Protein AF-A0A8W8MKF9-F1 (afdb_monomer)

Nearest PDB structures (foldseek):
  2fv5-assembly1_A  TM=7.885E-01  e=1.768E-08  Homo sapiens
  3l0t-assembly1_A  TM=7.957E-01  e=3.453E-08  Homo sapiens
  8snm-assembly1_B  TM=7.993E-01  e=3.145E-07  Homo sapiens

Solvent-accessible surface area (backbone atoms only — not comparable to full-atom values): 9410 Å² total; per-residue (Å²): 57,24,56,21,26,53,68,70,11,69,69,34,73,65,57,33,48,53,52,52,52,52,51,52,51,55,54,23,54,52,42,34,71,42,75,51,78,55,103,88,48,81,49,60,64,47,69,73,78,86,87,77,86,88,82,36,86,58,60,47,88,62,61,94,93,53,62,47,64,41,26,75,91,57,77,65,42,63,65,61,41,52,28,37,82,42,60,19,54,34,49,51,41,82,75,39,69,91,38,46,58,42,75,47,54,30,47,65,76,34,86,96,50,54,64,53,65,46,64,61,59,95,48,92,85,56,74,25,6,74,55,22,69,72,62,72,55,80,50,91,95,47,90,51,60,52,45,31,17,48,33,38,39,43,60,85,79,65,89,128

Structure (mmCIF, N/CA/C/O backbone):
data_AF-A0A8W8MKF9-F1
#
_entry.id   AF-A0A8W8MKF9-F1
#
loop_
_atom_site.group_PDB
_atom_site.id
_atom_site.type_symbol
_atom_site.label_atom_id
_atom_site.label_alt_id
_atom_site.label_comp_id
_atom_site.label_asym_id
_atom_site.label_entity_id
_atom_site.label_seq_id
_atom_site.pdbx_PDB_ins_code
_atom_site.Cartn_x
_atom_site.Cartn_y
_atom_site.Cartn_z
_atom_site.occupancy
_atom_site.B_iso_or_equiv
_atom_site.auth_seq_id
_atom_site.auth_comp_id
_atom_site.auth_asym_id
_atom_site.auth_atom_id
_atom_site.pdbx_PDB_model_num
ATOM 1 N N . ASP A 1 1 ? -4.981 0.416 6.458 1.00 93.81 1 ASP A N 1
ATOM 2 C CA . ASP A 1 1 ? -5.326 0.663 7.881 1.00 93.81 1 ASP A CA 1
ATOM 3 C C . ASP A 1 1 ? -6.826 0.438 8.081 1.00 93.81 1 ASP A C 1
ATOM 5 O O . ASP A 1 1 ? -7.501 0.041 7.134 1.00 93.81 1 ASP A O 1
ATOM 9 N N . TYR A 1 2 ? -7.346 0.686 9.285 1.00 95.69 2 TYR A N 1
ATOM 10 C CA . TYR A 1 2 ? -8.760 0.477 9.598 1.00 95.69 2 TYR A CA 1
ATOM 11 C C . TYR A 1 2 ? -9.692 1.410 8.807 1.00 95.69 2 TYR A C 1
ATOM 13 O O . TYR A 1 2 ? -10.808 1.015 8.479 1.00 95.69 2 TYR A O 1
ATOM 21 N N . TYR A 1 3 ? -9.237 2.614 8.426 1.00 94.94 3 TYR A N 1
ATOM 22 C CA . TYR A 1 3 ? -10.007 3.492 7.536 1.00 94.94 3 TYR A CA 1
ATOM 23 C C . TYR A 1 3 ? -10.217 2.832 6.173 1.00 94.94 3 TYR A C 1
ATOM 25 O O . TYR A 1 3 ? -11.330 2.841 5.651 1.00 94.94 3 TYR A O 1
ATOM 33 N N . PHE A 1 4 ? -9.163 2.246 5.600 1.00 95.75 4 PHE A N 1
ATOM 34 C CA . PHE A 1 4 ? -9.261 1.511 4.341 1.00 95.75 4 PHE A CA 1
ATOM 35 C C . PHE A 1 4 ? -10.192 0.299 4.459 1.00 95.75 4 PHE A C 1
ATOM 37 O O . PHE A 1 4 ? -11.089 0.139 3.635 1.00 95.75 4 PHE A O 1
ATOM 44 N N . PHE A 1 5 ? -10.017 -0.505 5.511 1.00 96.81 5 PHE A N 1
ATOM 45 C CA . PHE A 1 5 ? -10.840 -1.686 5.779 1.00 96.81 5 PHE A CA 1
ATOM 46 C C . PHE A 1 5 ? -12.334 -1.346 5.873 1.00 96.81 5 PHE A C 1
ATOM 48 O O . PHE A 1 5 ? -13.152 -1.987 5.221 1.00 96.81 5 PHE A O 1
ATOM 55 N N . GLN A 1 6 ? -12.695 -0.305 6.628 1.00 95.62 6 GLN A N 1
ATOM 56 C CA . GLN A 1 6 ? -14.098 0.064 6.828 1.00 95.62 6 GLN A CA 1
ATOM 57 C C . GLN A 1 6 ? -14.757 0.631 5.567 1.00 95.62 6 GLN A C 1
ATOM 59 O O . GLN A 1 6 ? -15.913 0.321 5.299 1.00 95.62 6 GLN A O 1
ATOM 64 N N . ASN A 1 7 ? -14.040 1.462 4.803 1.00 94.25 7 ASN A N 1
ATOM 65 C CA . ASN A 1 7 ? -14.644 2.228 3.709 1.00 94.25 7 ASN A CA 1
ATOM 66 C C . ASN A 1 7 ? -14.528 1.532 2.348 1.00 94.25 7 ASN A C 1
ATOM 68 O O . ASN A 1 7 ? -15.505 1.474 1.612 1.00 94.25 7 ASN A O 1
ATOM 72 N N . LEU A 1 8 ? -13.348 1.007 2.005 1.00 92.94 8 LEU A N 1
ATOM 73 C CA . LEU A 1 8 ? -13.116 0.326 0.723 1.00 92.94 8 LEU A CA 1
ATOM 74 C C . LEU A 1 8 ? -13.195 -1.186 0.853 1.00 92.94 8 LEU A C 1
ATOM 76 O O . LEU A 1 8 ? -13.738 -1.859 -0.015 1.00 92.94 8 LEU A O 1
ATOM 80 N N . GLY A 1 9 ? -12.697 -1.708 1.969 1.00 92.81 9 GLY A N 1
ATOM 81 C CA . GLY A 1 9 ? -12.770 -3.123 2.299 1.00 92.81 9 GLY A CA 1
ATOM 82 C C . GLY A 1 9 ? -14.162 -3.619 2.682 1.00 92.81 9 GLY A C 1
ATOM 83 O O . GLY A 1 9 ? -14.317 -4.811 2.914 1.00 92.81 9 GLY A O 1
ATOM 84 N N . GLN A 1 10 ? -15.154 -2.724 2.789 1.00 94.94 10 GLN A N 1
ATOM 85 C CA . GLN A 1 10 ? -16.523 -3.025 3.231 1.00 94.94 10 GLN A CA 1
ATOM 86 C C . GLN A 1 10 ? -16.582 -3.771 4.573 1.00 94.94 10 GLN A C 1
ATOM 88 O O . GLN A 1 10 ? -17.498 -4.542 4.839 1.00 94.94 10 GLN A O 1
ATOM 93 N N . SER A 1 11 ? -15.593 -3.531 5.438 1.00 96.56 11 SER A N 1
ATOM 94 C CA . SER A 1 11 ? -15.402 -4.256 6.698 1.00 96.56 11 SER A CA 1
ATOM 95 C C . SER A 1 11 ? -15.262 -5.779 6.534 1.00 96.56 11 SER A C 1
ATOM 97 O O . SER A 1 11 ? -15.552 -6.533 7.461 1.00 96.56 11 SER A O 1
ATOM 99 N N . ASP A 1 12 ? -14.773 -6.234 5.378 1.00 97.44 12 ASP A N 1
ATOM 100 C CA . ASP A 1 12 ? -14.482 -7.632 5.084 1.00 97.44 12 ASP A CA 1
ATOM 101 C C . ASP A 1 12 ? -13.000 -7.821 4.722 1.00 97.44 12 ASP A C 1
ATOM 103 O O . ASP A 1 12 ? -12.438 -7.154 3.845 1.00 97.44 12 ASP A O 1
ATOM 107 N N . ARG A 1 13 ? -12.326 -8.747 5.418 1.00 95.75 13 ARG A N 1
ATOM 108 C CA . ARG A 1 13 ? -10.878 -8.963 5.247 1.00 95.75 13 ARG A CA 1
ATOM 109 C C . ARG A 1 13 ? -10.559 -9.514 3.862 1.00 95.75 13 ARG A C 1
ATOM 111 O O . ARG A 1 13 ? -9.536 -9.137 3.291 1.00 95.75 13 ARG A O 1
ATOM 118 N N . ARG A 1 14 ? -11.424 -10.378 3.322 1.00 95.75 14 ARG A N 1
ATOM 119 C CA . ARG A 1 14 ? -11.226 -10.983 2.004 1.00 95.75 14 ARG A CA 1
ATOM 120 C C . ARG A 1 14 ? -11.329 -9.927 0.909 1.00 95.75 14 ARG A C 1
ATOM 122 O O . ARG A 1 14 ? -10.388 -9.778 0.139 1.00 95.75 14 ARG A O 1
ATOM 129 N N . THR A 1 15 ? -12.401 -9.143 0.914 1.00 95.88 15 THR A N 1
ATOM 130 C CA . THR A 1 15 ? -12.639 -8.028 -0.012 1.00 95.88 15 THR A CA 1
ATOM 131 C C . THR A 1 15 ? -11.496 -7.017 0.044 1.00 95.88 15 THR A C 1
ATOM 133 O O . THR A 1 15 ? -10.953 -6.625 -0.987 1.00 95.88 15 THR A O 1
ATOM 136 N N . THR A 1 16 ? -11.056 -6.655 1.254 1.00 96.19 16 THR A N 1
ATOM 137 C CA . THR A 1 16 ? -9.896 -5.772 1.454 1.00 96.19 16 THR A CA 1
ATOM 138 C C . THR A 1 16 ? -8.633 -6.339 0.802 1.00 96.19 16 THR A C 1
ATOM 140 O O . THR A 1 16 ? -7.917 -5.622 0.100 1.00 96.19 16 THR A O 1
ATOM 143 N N . GLY A 1 17 ? -8.356 -7.624 1.039 1.00 96.38 17 GLY A N 1
ATOM 144 C CA . GLY A 1 17 ? -7.171 -8.294 0.519 1.00 96.38 17 GLY A CA 1
ATOM 145 C C . GLY A 1 17 ? -7.186 -8.419 -1.001 1.00 96.38 17 GLY A C 1
ATOM 146 O O . GLY A 1 17 ? -6.22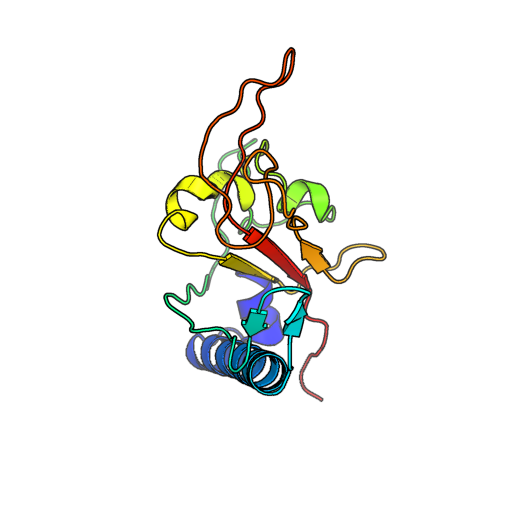2 -8.024 -1.654 1.00 96.38 17 GLY A O 1
ATOM 147 N N . GLU A 1 18 ? -8.293 -8.895 -1.570 1.00 95.94 18 GLU A N 1
ATOM 148 C CA . GLU A 1 18 ? -8.480 -9.037 -3.018 1.00 95.94 18 GLU A CA 1
ATOM 149 C C . GLU A 1 18 ? -8.347 -7.686 -3.738 1.00 9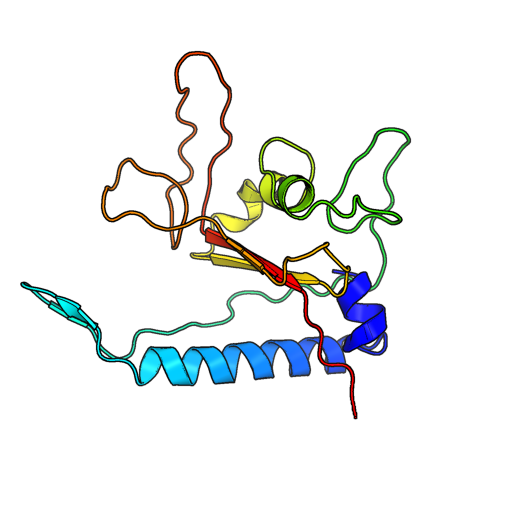5.94 18 GLU A C 1
ATOM 151 O O . GLU A 1 18 ? -7.687 -7.603 -4.777 1.00 95.94 18 GLU A O 1
ATOM 156 N N . TYR A 1 19 ? -8.880 -6.604 -3.158 1.00 95.69 19 TYR A N 1
ATOM 157 C CA . TYR A 1 19 ? -8.742 -5.260 -3.718 1.00 95.69 19 TYR A CA 1
ATOM 158 C C . TYR A 1 19 ? -7.274 -4.801 -3.768 1.00 95.69 19 TYR A C 1
ATOM 160 O O . TYR A 1 19 ? -6.808 -4.322 -4.807 1.00 95.69 19 TYR A O 1
ATOM 168 N N . ILE A 1 20 ? -6.525 -4.971 -2.670 1.00 95.38 20 ILE A N 1
ATOM 169 C CA . ILE A 1 20 ? -5.105 -4.582 -2.599 1.00 95.38 20 ILE A CA 1
ATOM 170 C C . ILE A 1 20 ? -4.259 -5.431 -3.555 1.00 95.38 20 ILE A C 1
ATOM 172 O O . ILE A 1 20 ? -3.462 -4.882 -4.317 1.00 95.38 20 ILE A O 1
ATOM 176 N N . ILE A 1 21 ? -4.466 -6.751 -3.574 1.00 96.25 21 ILE A N 1
ATOM 177 C CA . ILE A 1 21 ? -3.786 -7.664 -4.505 1.00 96.25 21 ILE A CA 1
ATOM 178 C C . ILE A 1 21 ? -4.062 -7.245 -5.953 1.00 96.25 21 ILE A C 1
ATOM 180 O O . ILE A 1 21 ? -3.140 -7.186 -6.767 1.00 96.25 21 ILE A O 1
ATOM 184 N N . GLY A 1 22 ? -5.307 -6.880 -6.270 1.00 96.25 22 GLY A N 1
ATOM 185 C CA . GLY A 1 22 ? -5.687 -6.382 -7.588 1.00 96.25 22 GLY A CA 1
ATOM 186 C C . GLY A 1 22 ? -4.956 -5.095 -7.989 1.00 96.25 22 GLY A C 1
ATOM 187 O O . GLY A 1 22 ? -4.513 -4.980 -9.133 1.00 96.25 22 GLY A O 1
ATOM 188 N N . ILE A 1 23 ? -4.796 -4.134 -7.070 1.00 94.31 23 ILE A N 1
ATOM 189 C CA . ILE A 1 23 ? -4.016 -2.909 -7.324 1.00 94.31 23 ILE A CA 1
ATOM 190 C C . ILE A 1 23 ? -2.555 -3.248 -7.605 1.00 94.31 23 ILE A C 1
ATOM 192 O O . ILE A 1 23 ? -2.034 -2.858 -8.652 1.00 94.31 23 ILE A O 1
ATOM 196 N N . ILE A 1 24 ? -1.904 -3.993 -6.708 1.00 95.12 24 ILE A N 1
ATOM 197 C CA . ILE A 1 24 ? -0.484 -4.329 -6.856 1.00 95.12 24 ILE A CA 1
ATOM 198 C C . ILE A 1 24 ? -0.247 -5.143 -8.129 1.00 95.12 24 ILE A C 1
ATOM 200 O O . ILE A 1 24 ? 0.725 -4.889 -8.834 1.00 95.12 24 ILE A O 1
ATOM 204 N N . GLY A 1 25 ? -1.158 -6.051 -8.490 1.00 96.50 25 GLY A N 1
ATOM 205 C CA . GLY A 1 25 ? -1.089 -6.801 -9.744 1.00 96.50 25 GLY A CA 1
ATOM 206 C C . GLY A 1 25 ? -1.068 -5.899 -10.984 1.00 96.50 25 GLY A C 1
ATOM 207 O O . GLY A 1 25 ? -0.251 -6.110 -11.881 1.00 96.50 25 GLY A O 1
ATOM 208 N N . ARG A 1 26 ? -1.904 -4.851 -11.021 1.00 96.69 26 ARG A N 1
ATOM 209 C CA . ARG A 1 26 ? -1.921 -3.877 -12.129 1.00 96.69 26 ARG A CA 1
ATOM 210 C C . ARG A 1 26 ? -0.659 -3.017 -12.166 1.00 96.69 26 ARG A C 1
ATOM 212 O O . ARG A 1 26 ? -0.098 -2.819 -13.240 1.00 96.69 26 ARG A O 1
ATOM 219 N N . VAL A 1 27 ? -0.184 -2.549 -11.011 1.00 95.19 27 VAL A N 1
ATOM 220 C CA . VAL A 1 27 ? 1.076 -1.789 -10.916 1.00 95.19 27 VAL A CA 1
ATOM 221 C C . VAL A 1 27 ? 2.261 -2.652 -11.361 1.00 95.19 27 VAL A C 1
ATOM 223 O O . VAL A 1 27 ? 3.080 -2.214 -12.164 1.00 95.19 27 VAL A O 1
ATOM 226 N N . ASN A 1 28 ? 2.319 -3.909 -10.919 1.00 96.12 28 ASN A N 1
ATOM 227 C CA . ASN A 1 28 ? 3.353 -4.862 -11.310 1.00 96.12 28 ASN A CA 1
ATOM 228 C C . ASN A 1 28 ? 3.367 -5.110 -12.825 1.00 96.12 28 ASN A C 1
ATOM 230 O O . ASN A 1 28 ? 4.434 -5.138 -13.431 1.00 96.12 28 ASN A O 1
ATOM 234 N N . ALA A 1 29 ? 2.196 -5.238 -13.457 1.00 96.81 29 ALA A N 1
ATOM 235 C CA . ALA A 1 29 ? 2.104 -5.400 -14.907 1.00 96.81 29 ALA A CA 1
ATOM 236 C C . ALA A 1 29 ? 2.734 -4.217 -15.664 1.00 96.81 29 ALA A C 1
ATOM 238 O O . ALA A 1 29 ? 3.462 -4.440 -16.631 1.00 96.81 29 ALA A O 1
ATOM 239 N N . ILE A 1 30 ? 2.518 -2.983 -15.190 1.00 96.44 30 ILE A N 1
ATOM 240 C CA . ILE A 1 30 ? 3.159 -1.784 -15.751 1.00 96.44 30 ILE A CA 1
ATOM 241 C C . ILE A 1 30 ? 4.678 -1.881 -15.589 1.00 96.44 30 ILE A C 1
ATOM 243 O O . ILE A 1 30 ? 5.403 -1.772 -16.572 1.00 96.44 30 ILE A O 1
ATOM 247 N N . TYR A 1 31 ? 5.170 -2.142 -14.375 1.00 94.62 31 TYR A N 1
ATOM 248 C CA . TYR A 1 31 ? 6.612 -2.192 -14.108 1.00 94.62 31 TYR A CA 1
ATOM 249 C C . TYR A 1 31 ? 7.333 -3.276 -14.916 1.00 94.62 31 TYR A C 1
ATOM 251 O O . TYR A 1 31 ? 8.401 -3.004 -15.468 1.00 94.62 31 TYR A O 1
ATOM 259 N N . LYS A 1 32 ? 6.730 -4.466 -15.053 1.00 95.12 32 LYS A N 1
ATOM 260 C CA . LYS A 1 32 ? 7.319 -5.581 -15.809 1.00 95.12 32 LYS A CA 1
ATOM 261 C C . LYS A 1 32 ? 7.370 -5.312 -17.308 1.00 95.12 32 LYS A C 1
ATOM 263 O O . LYS A 1 32 ? 8.290 -5.789 -17.968 1.00 95.12 32 LYS A O 1
ATOM 268 N N . ALA A 1 33 ? 6.397 -4.569 -17.834 1.00 94.81 33 ALA A N 1
ATOM 269 C CA . ALA A 1 33 ? 6.368 -4.160 -19.235 1.00 94.81 33 ALA A CA 1
ATOM 270 C C . ALA A 1 33 ? 7.339 -3.006 -19.538 1.00 94.81 33 ALA A C 1
ATOM 272 O O . ALA A 1 33 ? 7.718 -2.814 -20.694 1.00 94.81 33 ALA A O 1
ATOM 273 N N . THR A 1 34 ? 7.752 -2.245 -18.522 1.00 93.88 34 THR A N 1
ATOM 274 C CA . THR A 1 34 ? 8.663 -1.116 -18.699 1.00 93.88 34 THR A CA 1
ATOM 275 C C . THR A 1 34 ? 10.095 -1.582 -18.940 1.00 93.88 34 THR A C 1
ATOM 277 O O . THR A 1 34 ? 10.651 -2.416 -18.222 1.00 93.88 34 THR A O 1
ATOM 280 N N . TYR A 1 35 ? 10.710 -0.985 -19.958 1.00 91.88 35 TYR A N 1
ATOM 281 C CA . TYR A 1 35 ? 12.138 -1.087 -20.204 1.00 91.88 35 TYR A CA 1
ATOM 282 C C . TYR A 1 35 ? 12.868 0.071 -19.512 1.00 91.88 35 TYR A C 1
ATOM 284 O O . TYR A 1 35 ? 12.528 1.230 -19.746 1.00 91.88 35 TYR A O 1
ATOM 292 N N . TRP A 1 36 ? 13.876 -0.246 -18.695 1.00 88.06 36 TRP A N 1
ATOM 293 C CA . TRP A 1 36 ? 14.673 0.721 -17.938 1.00 88.06 36 TRP A CA 1
ATOM 294 C C . TRP A 1 36 ? 16.114 0.762 -18.483 1.00 88.06 36 TRP A C 1
ATOM 296 O O . TRP A 1 36 ? 16.997 0.107 -17.926 1.00 88.06 36 TRP A O 1
ATOM 306 N N . PRO A 1 37 ? 16.367 1.455 -19.610 1.00 82.88 37 PRO A N 1
ATOM 307 C CA . PRO A 1 37 ? 17.716 1.600 -20.144 1.00 82.88 37 PRO A CA 1
ATOM 308 C C . PRO A 1 37 ? 18.561 2.516 -19.253 1.00 82.88 37 PRO A C 1
ATOM 310 O O . PRO A 1 37 ? 18.132 3.623 -18.926 1.00 82.88 37 PRO A O 1
ATOM 313 N N . ASP A 1 38 ? 19.791 2.108 -18.945 1.00 78.38 38 ASP A N 1
ATOM 314 C CA . ASP A 1 38 ? 20.840 3.030 -18.500 1.00 78.38 38 ASP A CA 1
ATOM 315 C C . ASP A 1 38 ? 22.093 2.893 -19.385 1.00 78.38 38 ASP A C 1
ATOM 317 O O . ASP A 1 38 ? 22.131 2.089 -20.318 1.00 78.38 38 ASP A O 1
ATOM 321 N N . SER A 1 39 ? 23.116 3.718 -19.150 1.00 73.50 39 SER A N 1
ATOM 322 C CA . SER A 1 39 ? 24.355 3.733 -19.948 1.00 73.50 39 SER A CA 1
ATOM 323 C C . SER A 1 39 ? 25.175 2.434 -19.876 1.00 73.50 39 SER A C 1
ATOM 325 O O . SER A 1 39 ? 26.125 2.268 -20.639 1.00 73.50 39 SER A O 1
ATOM 327 N N . SER A 1 40 ? 24.825 1.524 -18.971 1.00 69.88 40 SER A N 1
ATOM 328 C CA . SER A 1 40 ? 25.553 0.308 -18.603 1.00 69.88 40 SER A CA 1
ATOM 329 C C . SER A 1 40 ? 24.672 -0.942 -18.442 1.00 69.88 40 SER A C 1
ATOM 331 O O . SER A 1 40 ? 25.206 -2.042 -18.309 1.00 69.88 40 SER A O 1
ATOM 333 N N . SER A 1 41 ? 23.343 -0.811 -18.466 1.00 72.56 41 SER A N 1
ATOM 334 C CA . SER A 1 41 ? 22.401 -1.884 -18.166 1.00 72.56 41 SER A CA 1
ATOM 335 C C . SER A 1 41 ? 21.153 -1.848 -19.058 1.00 72.56 41 SER A C 1
ATOM 337 O O . SER A 1 41 ? 20.733 -0.821 -19.591 1.00 72.56 41 SER A O 1
ATOM 339 N N . ASN A 1 42 ? 20.559 -3.028 -19.235 1.00 80.75 42 ASN A N 1
ATOM 340 C CA . ASN A 1 42 ? 19.336 -3.253 -20.003 1.00 80.75 42 ASN A CA 1
ATOM 341 C C . ASN A 1 42 ? 18.323 -3.938 -19.081 1.00 80.75 42 ASN A C 1
ATOM 343 O O . ASN A 1 42 ? 17.988 -5.113 -19.255 1.00 80.75 42 ASN A O 1
ATOM 347 N N . ILE A 1 43 ? 17.910 -3.224 -18.032 1.00 86.56 43 ILE A N 1
ATOM 348 C CA . ILE A 1 43 ? 17.043 -3.791 -17.008 1.00 86.56 43 ILE A CA 1
ATOM 349 C C . ILE A 1 43 ? 15.615 -3.913 -17.552 1.00 86.56 43 ILE A C 1
ATOM 351 O O . ILE A 1 43 ? 15.006 -2.958 -18.042 1.00 86.56 43 ILE A O 1
ATOM 355 N N . ARG A 1 44 ? 15.074 -5.129 -17.463 1.00 89.75 44 ARG A N 1
ATOM 356 C CA . ARG A 1 44 ? 13.726 -5.506 -17.901 1.00 89.75 44 ARG A CA 1
ATOM 357 C C . ARG A 1 44 ? 13.084 -6.405 -16.860 1.00 89.75 44 ARG A C 1
ATOM 359 O O . ARG A 1 44 ? 13.786 -6.999 -16.046 1.00 89.75 44 ARG A O 1
ATOM 366 N N . ASN A 1 45 ? 11.762 -6.552 -16.937 1.00 90.88 45 ASN A N 1
ATOM 367 C CA . ASN A 1 45 ? 10.991 -7.438 -16.062 1.00 90.88 45 ASN A CA 1
ATOM 368 C C . ASN A 1 45 ? 11.141 -7.125 -14.561 1.00 90.88 45 ASN A C 1
ATOM 370 O O . ASN A 1 45 ? 10.909 -8.006 -13.734 1.00 90.88 45 ASN A O 1
ATOM 374 N N . LEU A 1 46 ? 11.495 -5.884 -14.205 1.00 91.69 46 LEU A N 1
ATOM 375 C CA . LEU A 1 46 ? 11.397 -5.423 -12.822 1.00 91.69 46 LEU A CA 1
ATOM 376 C C . LEU A 1 46 ? 9.936 -5.337 -12.412 1.00 91.69 46 LEU A C 1
ATOM 378 O O . LEU A 1 46 ? 9.077 -4.987 -13.213 1.00 91.69 46 LEU A O 1
ATOM 382 N N . GLY A 1 47 ? 9.655 -5.629 -11.154 1.00 92.50 47 GLY A N 1
ATOM 383 C CA . GLY A 1 47 ? 8.292 -5.649 -10.667 1.00 92.50 47 GLY A CA 1
ATOM 384 C C . GLY A 1 47 ? 8.227 -5.798 -9.162 1.00 92.50 47 GLY A C 1
ATOM 385 O O . GLY A 1 47 ? 9.223 -5.643 -8.458 1.00 92.50 47 GLY A O 1
ATOM 386 N N . PHE A 1 48 ? 7.031 -6.116 -8.694 1.00 91.44 48 PHE A N 1
ATOM 387 C CA . PHE A 1 48 ? 6.716 -6.270 -7.286 1.00 91.44 48 PHE A CA 1
ATOM 388 C C . PHE A 1 48 ? 6.159 -7.658 -7.014 1.00 91.44 48 PHE A C 1
ATOM 390 O O . PHE A 1 48 ? 5.431 -8.233 -7.827 1.00 91.44 48 PHE A O 1
ATOM 397 N N . GLU A 1 49 ? 6.447 -8.139 -5.816 1.00 91.56 49 GLU A N 1
ATOM 398 C CA . GLU A 1 49 ? 5.818 -9.304 -5.221 1.00 91.56 49 GLU A CA 1
ATOM 399 C C . GLU A 1 49 ? 5.377 -8.931 -3.805 1.00 91.56 49 GLU A C 1
ATOM 401 O O . GLU A 1 49 ? 6.104 -8.255 -3.073 1.00 91.56 49 GLU A O 1
ATOM 406 N N . ILE A 1 50 ? 4.158 -9.323 -3.433 1.00 93.44 50 ILE A N 1
ATOM 407 C CA . ILE A 1 50 ? 3.646 -9.095 -2.082 1.00 93.44 50 ILE A CA 1
ATOM 408 C C . ILE A 1 50 ? 4.245 -10.172 -1.185 1.00 93.44 50 ILE A C 1
ATOM 410 O O . ILE A 1 50 ? 3.826 -11.323 -1.242 1.00 93.44 50 ILE A O 1
ATOM 414 N N . ALA A 1 51 ? 5.200 -9.784 -0.346 1.00 93.88 51 ALA A N 1
ATOM 415 C CA . ALA A 1 51 ? 5.760 -10.683 0.656 1.00 93.88 51 ALA A CA 1
ATOM 416 C C . ALA A 1 51 ? 4.826 -10.847 1.868 1.00 93.88 51 ALA A C 1
ATOM 418 O O . ALA A 1 51 ? 4.667 -11.948 2.387 1.00 93.88 51 ALA A O 1
ATOM 419 N N . GLU A 1 52 ? 4.177 -9.763 2.302 1.00 93.81 52 GLU A N 1
ATOM 420 C CA . GLU A 1 52 ? 3.242 -9.771 3.428 1.00 93.81 52 GLU A CA 1
ATOM 421 C C . GLU A 1 52 ? 2.116 -8.750 3.213 1.00 93.81 52 GLU A C 1
ATOM 423 O O . GLU A 1 52 ? 2.342 -7.651 2.700 1.00 93.81 52 GLU A O 1
ATOM 428 N N . LEU A 1 53 ? 0.893 -9.111 3.622 1.00 94.19 53 LEU A N 1
ATOM 429 C CA . LEU A 1 53 ? -0.281 -8.240 3.590 1.00 94.19 53 LEU A CA 1
ATOM 430 C C . LEU A 1 53 ? -0.973 -8.223 4.956 1.00 94.19 53 LEU A C 1
ATOM 432 O O . LEU A 1 53 ? -1.588 -9.206 5.365 1.00 94.19 53 LEU A O 1
ATOM 436 N N . ILE A 1 54 ? -0.922 -7.074 5.632 1.00 93.94 54 ILE A N 1
ATOM 437 C CA . ILE A 1 54 ? -1.545 -6.871 6.945 1.00 93.94 54 ILE A CA 1
ATOM 438 C C . ILE A 1 54 ? -2.820 -6.040 6.788 1.00 93.94 54 ILE A C 1
ATOM 440 O O . ILE A 1 54 ? -2.782 -4.883 6.361 1.00 93.94 54 ILE A O 1
ATOM 444 N N . VAL A 1 55 ? -3.955 -6.612 7.194 1.00 95.94 55 VAL A N 1
ATOM 445 C CA . VAL A 1 55 ? -5.247 -5.918 7.248 1.00 95.94 55 VAL A CA 1
ATOM 446 C C . VAL A 1 55 ? -5.591 -5.594 8.699 1.00 95.94 55 VAL A C 1
ATOM 448 O O . VAL A 1 55 ? -5.793 -6.493 9.511 1.00 95.94 55 VAL A O 1
ATOM 451 N N . HIS A 1 56 ? -5.686 -4.300 9.006 1.00 95.69 56 HIS A N 1
ATOM 452 C CA . HIS A 1 56 ? -6.190 -3.808 10.291 1.00 95.69 56 HIS A CA 1
ATOM 453 C C . HIS A 1 56 ? -7.713 -3.703 10.227 1.00 95.69 56 HIS A C 1
ATOM 455 O O . HIS A 1 56 ? -8.233 -2.820 9.549 1.00 95.69 56 HIS A O 1
ATOM 461 N N . ASP A 1 57 ? -8.416 -4.597 10.914 1.00 95.56 57 ASP A N 1
ATOM 462 C CA . ASP A 1 57 ? -9.883 -4.641 10.974 1.00 95.56 57 ASP A CA 1
ATOM 463 C C . ASP A 1 57 ? -10.485 -3.658 11.991 1.00 95.56 57 ASP A C 1
ATOM 465 O O . ASP A 1 57 ? -11.607 -3.178 11.823 1.00 95.56 57 ASP A O 1
ATOM 469 N N . SER A 1 58 ? -9.726 -3.297 13.023 1.00 96.31 58 SER A N 1
ATOM 470 C CA . SER A 1 58 ? -10.088 -2.260 13.987 1.00 96.31 58 SER A CA 1
ATOM 471 C C . SER A 1 58 ? -9.003 -1.196 14.125 1.00 96.31 58 SER A C 1
ATOM 473 O O . SER A 1 58 ? -7.842 -1.391 13.754 1.00 96.31 58 SER A O 1
ATOM 475 N N . TYR A 1 59 ? -9.369 -0.048 14.701 1.00 95.19 59 TYR A N 1
ATOM 476 C CA . TYR A 1 59 ? -8.383 0.959 15.081 1.00 95.19 59 TYR A CA 1
ATOM 477 C C . TYR A 1 59 ? -7.499 0.443 16.225 1.00 95.19 59 TYR A C 1
ATOM 479 O O . TYR A 1 59 ? -7.925 -0.348 17.066 1.00 95.19 59 TYR A O 1
ATOM 487 N N . THR A 1 60 ? -6.266 0.934 16.288 1.00 93.38 60 THR A N 1
ATOM 488 C CA . THR A 1 60 ? -5.358 0.686 17.411 1.00 93.38 60 THR A CA 1
ATOM 489 C C . THR A 1 60 ? -5.695 1.645 18.546 1.00 93.38 60 THR A C 1
ATOM 491 O O . THR A 1 60 ? -5.636 2.866 18.367 1.00 93.38 60 THR A O 1
ATOM 494 N N . TYR A 1 61 ? -6.050 1.107 19.714 1.00 92.94 61 TYR A N 1
ATOM 495 C CA . TYR A 1 61 ? -6.202 1.915 20.921 1.00 92.94 61 TYR A CA 1
ATOM 496 C C . TYR A 1 61 ? -4.849 2.500 21.333 1.00 92.94 61 TYR A C 1
ATOM 498 O O . TYR A 1 61 ? -3.841 1.795 21.362 1.00 92.94 61 TYR A O 1
ATOM 506 N N . VAL A 1 62 ? -4.838 3.787 21.668 1.00 90.12 62 VAL A N 1
ATOM 507 C CA . VAL A 1 62 ? -3.657 4.489 22.172 1.00 90.12 62 VAL A CA 1
ATOM 508 C C . VAL A 1 62 ? -3.996 5.146 23.512 1.00 90.12 62 VAL A C 1
ATOM 510 O O . VAL A 1 62 ? -5.083 5.715 23.639 1.00 90.12 62 VAL A O 1
ATOM 513 N N . PRO A 1 63 ? -3.103 5.085 24.519 1.00 88.56 63 PRO A N 1
ATOM 514 C CA . PRO A 1 63 ? -3.264 5.845 25.757 1.00 88.56 63 PRO A CA 1
ATOM 515 C C . PRO A 1 63 ? -3.354 7.359 25.495 1.00 88.56 63 PRO A C 1
ATOM 517 O O . PRO A 1 63 ? -2.972 7.814 24.412 1.00 88.56 63 PRO A O 1
ATOM 520 N N . PRO A 1 64 ? -3.789 8.171 26.476 1.00 81.62 64 PRO A N 1
ATOM 521 C CA . PRO A 1 64 ? -3.718 9.628 26.374 1.00 81.62 64 PRO A CA 1
ATOM 522 C C . PRO A 1 64 ? -2.307 10.085 25.972 1.00 81.62 64 PRO A C 1
ATOM 524 O O . PRO A 1 64 ? -1.326 9.615 26.540 1.00 81.62 64 PRO A O 1
ATOM 527 N N . GLN A 1 65 ? -2.208 10.980 24.979 1.00 81.06 65 GLN A N 1
ATOM 528 C CA . GLN A 1 65 ? -0.957 11.440 24.331 1.00 81.06 65 GLN A CA 1
ATOM 529 C C . GLN A 1 65 ? -0.230 10.402 23.455 1.00 81.06 65 GLN A C 1
ATOM 531 O O . GLN A 1 65 ? 0.704 10.754 22.730 1.00 81.06 65 GLN A O 1
ATOM 536 N N . GLY A 1 66 ? -0.679 9.148 23.468 1.00 83.88 66 GLY A N 1
ATOM 537 C CA . GLY A 1 66 ? -0.221 8.109 22.562 1.00 83.88 66 GLY A CA 1
ATOM 538 C C . GLY A 1 66 ? -0.583 8.423 21.113 1.00 83.88 66 GLY A C 1
ATOM 539 O O . GLY A 1 66 ? -1.532 9.147 20.807 1.00 83.88 66 GLY A O 1
ATOM 540 N N . ARG A 1 67 ? 0.213 7.877 20.201 1.00 86.69 67 ARG A N 1
ATOM 541 C CA . ARG A 1 67 ? 0.083 8.093 18.767 1.00 86.69 67 ARG A CA 1
ATOM 542 C C . ARG A 1 67 ? 0.336 6.763 18.053 1.00 86.69 67 ARG A C 1
ATOM 544 O O . ARG A 1 67 ? 1.266 6.054 18.419 1.00 86.69 67 ARG A O 1
ATOM 551 N N . HIS A 1 68 ? -0.522 6.415 17.092 1.00 89.25 68 HIS A N 1
ATOM 552 C CA . HIS A 1 68 ? -0.348 5.265 16.200 1.00 89.25 68 HIS A CA 1
ATOM 553 C C . HIS A 1 68 ? -0.962 5.543 14.815 1.00 89.25 68 HIS A C 1
ATOM 555 O O . HIS A 1 68 ? -2.000 6.197 14.721 1.00 89.25 68 HIS A O 1
ATOM 561 N N . TYR A 1 69 ? -0.354 5.075 13.718 1.00 89.69 69 TYR A N 1
ATOM 562 C CA . TYR A 1 69 ? -0.873 5.367 12.366 1.00 89.69 69 TYR A CA 1
ATOM 563 C C . TYR A 1 69 ? -2.249 4.745 12.118 1.00 89.69 69 TYR A C 1
ATOM 565 O O . TYR A 1 69 ? -3.001 5.234 11.286 1.00 89.69 69 TYR A O 1
ATOM 573 N N . ASN A 1 70 ? -2.596 3.686 12.842 1.00 93.38 70 ASN A N 1
ATOM 574 C CA . ASN A 1 70 ? -3.901 3.034 12.782 1.00 93.38 70 ASN A CA 1
ATOM 575 C C . ASN A 1 70 ? -4.855 3.514 13.905 1.00 93.38 70 ASN A C 1
ATOM 577 O O . ASN A 1 70 ? -5.826 2.836 14.216 1.00 93.38 70 ASN A O 1
ATOM 581 N N . MET A 1 71 ? -4.587 4.651 14.567 1.00 92.88 71 MET A N 1
ATOM 582 C CA . MET A 1 71 ? -5.445 5.164 15.649 1.00 92.88 71 MET A CA 1
ATOM 583 C C . MET A 1 71 ? -6.686 5.911 15.145 1.00 92.88 71 MET A C 1
ATOM 585 O O . MET A 1 71 ? -6.704 6.491 14.050 1.00 92.88 71 MET A O 1
ATOM 589 N N . ARG A 1 72 ? -7.711 5.978 16.000 1.00 91.50 72 ARG A N 1
ATOM 590 C CA . ARG A 1 72 ? -8.891 6.815 15.760 1.00 91.50 72 ARG A CA 1
ATOM 591 C C . ARG A 1 72 ? -8.539 8.302 15.807 1.00 91.50 72 ARG A C 1
ATOM 593 O O . ARG A 1 72 ? -7.700 8.708 16.602 1.00 91.50 72 ARG A O 1
ATOM 600 N N . ASN A 1 73 ? -9.197 9.111 14.975 1.00 87.75 73 ASN A N 1
ATOM 601 C CA . ASN A 1 73 ? -9.001 10.568 14.909 1.00 87.75 73 ASN A CA 1
ATOM 602 C C . ASN A 1 73 ? -7.535 10.969 14.642 1.00 87.75 73 ASN A C 1
ATOM 604 O O . ASN A 1 73 ? -6.998 11.902 15.238 1.00 87.75 73 ASN A O 1
ATOM 608 N N . ARG A 1 74 ? -6.876 10.233 13.740 1.00 88.38 74 ARG A N 1
ATOM 609 C CA . ARG A 1 74 ? -5.505 10.509 13.295 1.00 88.38 74 ARG A CA 1
ATOM 610 C C . ARG A 1 74 ? -5.420 11.890 12.616 1.00 88.38 74 ARG A C 1
ATOM 612 O O . ARG A 1 74 ? -6.348 12.243 11.886 1.00 88.38 74 ARG A O 1
ATOM 619 N N . PRO A 1 75 ? -4.316 12.650 12.779 1.00 86.69 75 PRO A N 1
ATOM 620 C CA . PRO A 1 75 ? -4.130 13.934 12.102 1.00 86.69 75 PRO A CA 1
ATOM 621 C C . PRO A 1 75 ? -4.341 13.848 10.588 1.00 86.69 75 PRO A C 1
ATOM 623 O O . PRO A 1 75 ? -3.905 12.887 9.956 1.00 86.69 75 PRO A O 1
ATOM 626 N N . GLN A 1 76 ? -4.960 14.873 9.998 1.00 86.12 76 GLN A N 1
ATOM 627 C CA . GLN A 1 76 ? -5.130 15.032 8.543 1.00 86.12 76 GLN A CA 1
ATOM 628 C C . GLN A 1 76 ? -3.897 15.651 7.867 1.00 86.12 76 GLN A C 1
ATOM 630 O O . GLN A 1 76 ? -4.002 16.363 6.873 1.00 86.12 76 GLN A O 1
ATOM 635 N N . ASP A 1 77 ? -2.716 15.349 8.397 1.00 86.19 77 ASP A N 1
ATOM 636 C CA . ASP A 1 77 ? -1.436 15.731 7.818 1.00 86.19 77 ASP A CA 1
ATOM 637 C C . ASP A 1 77 ? -0.694 14.462 7.401 1.00 86.19 77 ASP A C 1
ATOM 639 O O . ASP A 1 77 ? -0.214 13.699 8.238 1.00 86.19 77 ASP A O 1
ATOM 643 N N . MET A 1 78 ? -0.610 14.238 6.091 1.00 82.56 78 MET A N 1
ATOM 644 C CA . MET A 1 78 ? 0.042 13.060 5.521 1.00 82.56 78 MET A CA 1
ATOM 645 C C . MET A 1 78 ? 1.529 12.976 5.878 1.00 82.56 78 MET A C 1
ATOM 647 O O . MET A 1 78 ? 2.054 11.877 6.038 1.00 82.56 78 MET A O 1
ATOM 651 N N . GLY A 1 79 ? 2.191 14.128 6.031 1.00 81.25 79 GLY A N 1
ATOM 652 C CA . GLY A 1 79 ? 3.582 14.204 6.456 1.00 81.25 79 GLY A CA 1
ATOM 653 C C . GLY A 1 79 ? 3.734 13.679 7.874 1.00 81.25 79 GLY A C 1
ATOM 654 O O . GLY A 1 79 ? 4.562 12.807 8.093 1.00 81.25 79 GLY A O 1
ATOM 655 N N . LEU A 1 80 ? 2.869 14.111 8.801 1.00 82.50 80 LEU A N 1
ATOM 656 C CA . LEU A 1 80 ? 2.880 13.595 10.173 1.00 82.50 80 LEU A CA 1
ATOM 657 C C . LEU A 1 80 ? 2.618 12.090 10.224 1.00 82.50 80 LEU A C 1
ATOM 659 O O . LEU A 1 80 ? 3.263 11.407 11.004 1.00 82.50 80 LEU A O 1
ATOM 663 N N . VAL A 1 81 ? 1.691 11.566 9.416 1.00 80.94 81 VAL A N 1
ATOM 664 C CA . VAL A 1 81 ? 1.367 10.127 9.401 1.00 80.94 81 VAL A CA 1
ATOM 665 C C . VAL A 1 81 ? 2.526 9.288 8.841 1.00 80.94 81 VAL A C 1
ATOM 667 O O . VAL A 1 81 ? 2.775 8.184 9.334 1.00 80.94 81 VAL A O 1
ATOM 670 N N . LEU A 1 82 ? 3.226 9.788 7.819 1.00 75.69 82 LEU A N 1
ATOM 671 C CA . LEU A 1 82 ? 4.397 9.122 7.244 1.00 75.69 82 LEU A CA 1
ATOM 672 C C . LEU A 1 82 ? 5.652 9.281 8.117 1.00 75.69 82 LEU A C 1
ATOM 674 O O . LEU A 1 82 ? 6.535 8.431 8.054 1.00 75.69 82 LEU A O 1
ATOM 678 N N . ASP A 1 83 ? 5.717 10.336 8.934 1.00 71.81 83 ASP A N 1
ATOM 679 C CA . ASP A 1 83 ? 6.906 10.722 9.693 1.00 71.81 83 ASP A CA 1
ATOM 680 C C . ASP A 1 83 ? 7.459 9.568 10.542 1.00 71.81 83 ASP A C 1
ATOM 682 O O . ASP A 1 83 ? 6.776 8.987 11.388 1.00 71.81 83 ASP A O 1
ATOM 686 N N . VAL A 1 84 ? 8.739 9.269 10.328 1.00 57.06 84 VAL A N 1
ATOM 687 C CA . VAL A 1 84 ? 9.510 8.256 11.058 1.00 57.06 84 VAL A CA 1
ATOM 688 C C . VAL A 1 84 ? 9.931 8.742 12.453 1.00 57.06 84 VAL A C 1
ATOM 690 O O . VAL A 1 84 ? 10.241 7.944 13.340 1.00 57.06 84 VAL A O 1
ATOM 693 N N . ARG A 1 85 ? 9.941 10.058 12.695 1.00 58.22 85 ARG A N 1
ATOM 694 C CA . ARG A 1 85 ? 10.316 10.650 13.990 1.00 58.22 85 ARG A CA 1
ATOM 695 C C . ARG A 1 85 ? 9.172 10.648 14.994 1.00 58.22 85 ARG A C 1
ATOM 697 O O . ARG A 1 85 ? 9.416 10.700 16.198 1.00 58.22 85 ARG A O 1
ATOM 704 N N . ILE A 1 86 ? 7.939 10.603 14.510 1.00 59.41 86 ILE A N 1
ATOM 705 C CA . ILE A 1 86 ? 6.727 10.562 15.326 1.00 59.41 86 ILE A CA 1
ATOM 706 C C . ILE A 1 86 ? 6.254 9.107 15.347 1.00 59.41 86 ILE A C 1
ATOM 708 O O . ILE A 1 86 ? 6.489 8.393 14.384 1.00 59.41 86 ILE A O 1
ATOM 712 N N . LEU A 1 87 ? 5.623 8.656 16.439 1.00 58.84 87 LEU A N 1
ATOM 713 C CA . LEU A 1 87 ? 5.115 7.286 16.671 1.00 58.84 87 LEU A CA 1
ATOM 714 C C . LEU A 1 87 ? 4.013 6.846 15.666 1.00 58.84 87 LEU A C 1
ATOM 716 O O . LEU A 1 87 ? 2.928 6.429 16.057 1.00 58.84 87 LEU A O 1
ATOM 720 N N . MET A 1 88 ? 4.238 7.010 14.366 1.00 77.62 88 MET A N 1
ATOM 721 C CA . MET A 1 88 ? 3.323 6.741 13.260 1.00 77.62 88 MET A CA 1
ATOM 722 C C . MET A 1 88 ? 3.873 5.598 12.400 1.00 77.62 88 MET A C 1
ATOM 724 O O . MET A 1 88 ? 4.572 4.728 12.909 1.00 77.62 88 MET A O 1
ATOM 728 N N . PHE A 1 89 ? 3.522 5.538 11.115 1.00 72.56 89 PHE A N 1
ATOM 729 C CA . PHE A 1 89 ? 3.834 4.379 10.278 1.00 72.56 89 PHE A CA 1
ATOM 730 C C . PHE A 1 89 ? 5.338 4.239 10.075 1.00 72.56 89 PHE A C 1
ATOM 732 O O . PHE A 1 89 ? 5.881 3.147 10.203 1.00 72.56 89 PHE A O 1
ATOM 739 N N . GLY A 1 90 ? 6.026 5.365 9.885 1.00 65.00 90 GLY A N 1
ATOM 740 C CA . GLY A 1 90 ? 7.475 5.378 9.812 1.00 65.00 90 GLY A CA 1
ATOM 741 C C . GLY A 1 90 ? 8.157 4.892 11.093 1.00 65.00 90 GLY A C 1
ATOM 742 O O . GLY A 1 90 ? 9.242 4.339 11.022 1.00 65.00 90 GLY A O 1
ATOM 743 N N . TRP A 1 91 ? 7.538 5.000 12.271 1.00 68.25 91 TRP A N 1
ATOM 744 C CA . TRP A 1 91 ? 8.136 4.473 13.506 1.00 68.25 91 TRP A CA 1
ATOM 745 C C . TRP A 1 91 ? 8.124 2.942 13.586 1.00 68.25 91 TRP A C 1
ATOM 747 O O . TRP A 1 91 ? 8.896 2.358 14.346 1.00 68.25 91 TRP A O 1
ATOM 757 N N . GLU A 1 92 ? 7.289 2.266 12.795 1.00 72.94 92 GLU A N 1
ATOM 758 C CA . GLU A 1 92 ? 7.306 0.803 12.687 1.00 72.94 92 GLU A CA 1
ATOM 759 C C . GLU A 1 92 ? 8.415 0.283 11.763 1.00 72.94 92 GLU A C 1
ATOM 761 O O . GLU A 1 92 ? 8.522 -0.922 11.557 1.00 72.94 92 GLU A O 1
ATOM 766 N N . TYR A 1 93 ? 9.281 1.173 11.272 1.00 67.38 93 TYR A N 1
ATOM 767 C CA . TYR A 1 93 ? 10.389 0.899 10.365 1.00 67.38 93 TYR A CA 1
ATOM 768 C C . TYR A 1 93 ? 11.183 -0.391 10.639 1.00 67.38 93 TYR A C 1
ATOM 770 O O . TYR A 1 93 ? 11.473 -1.130 9.703 1.00 67.38 93 TYR A O 1
ATOM 778 N N . GLN A 1 94 ? 11.457 -0.744 11.900 1.00 69.12 94 GLN A N 1
ATOM 779 C CA . GLN A 1 94 ? 12.178 -1.981 12.247 1.00 69.12 94 GLN A CA 1
ATOM 780 C C . GLN A 1 94 ? 11.497 -3.255 11.728 1.00 69.12 94 GLN A C 1
ATOM 782 O O . GLN A 1 94 ? 12.181 -4.228 11.421 1.00 69.12 94 GLN A O 1
ATOM 787 N N . LYS A 1 95 ? 10.166 -3.247 11.600 1.00 75.50 95 LYS A N 1
ATOM 788 C CA . LYS A 1 95 ? 9.395 -4.351 11.013 1.00 75.50 95 LYS A CA 1
ATOM 789 C C . LYS A 1 95 ? 9.581 -4.435 9.498 1.00 75.50 95 LYS A C 1
ATOM 791 O O . LYS A 1 95 ? 9.405 -5.498 8.918 1.00 75.50 95 LYS A O 1
ATOM 796 N N . PHE A 1 96 ? 9.945 -3.328 8.856 1.00 77.25 96 PHE A N 1
ATOM 797 C CA . PHE A 1 96 ? 10.049 -3.226 7.404 1.00 77.25 96 PHE A CA 1
ATOM 798 C C . PHE A 1 96 ? 11.416 -3.635 6.862 1.00 77.25 96 PHE A C 1
ATOM 800 O O . PHE A 1 96 ? 11.568 -3.750 5.652 1.00 77.25 96 PHE A O 1
ATOM 807 N N . TYR A 1 97 ? 12.388 -3.925 7.733 1.00 75.25 97 TYR A N 1
ATOM 808 C CA . TYR A 1 97 ? 13.739 -4.307 7.324 1.00 75.25 97 TYR A CA 1
ATOM 809 C C . TYR A 1 97 ? 13.831 -5.527 6.426 1.00 75.25 97 TYR A C 1
ATOM 811 O O . TYR A 1 97 ? 14.729 -5.598 5.590 1.00 75.25 97 TYR A O 1
ATOM 819 N N . ALA A 1 98 ? 12.920 -6.477 6.606 1.00 81.50 98 ALA A N 1
ATOM 820 C CA . ALA A 1 98 ? 12.882 -7.689 5.805 1.00 81.50 98 ALA A CA 1
ATOM 821 C C . ALA A 1 98 ? 12.367 -7.444 4.374 1.00 81.50 98 ALA A C 1
ATOM 823 O O . ALA A 1 98 ? 12.448 -8.341 3.539 1.00 81.50 98 ALA A O 1
ATOM 824 N N . PHE A 1 99 ? 11.845 -6.249 4.079 1.00 85.75 99 PHE A N 1
ATOM 825 C CA . PHE A 1 99 ? 11.176 -5.929 2.823 1.00 85.75 99 PHE A CA 1
ATOM 826 C C . PHE A 1 99 ? 11.843 -4.750 2.118 1.00 85.75 99 PHE A C 1
ATOM 828 O O . PHE A 1 99 ? 12.317 -3.806 2.747 1.00 85.75 99 PHE A O 1
ATOM 835 N N . CYS A 1 100 ? 11.825 -4.756 0.786 1.00 85.12 100 CYS A N 1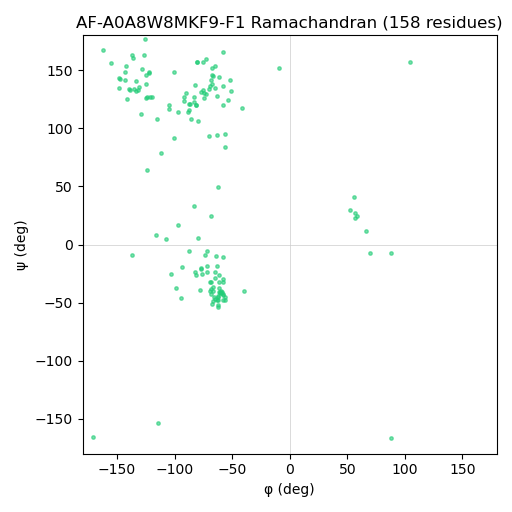
ATOM 836 C CA . CYS A 1 100 ? 12.358 -3.638 0.004 1.00 85.12 100 CYS A CA 1
ATOM 837 C C . CYS A 1 100 ? 11.492 -2.370 0.124 1.00 85.12 100 CYS A C 1
ATOM 839 O O . CYS A 1 100 ? 12.000 -1.250 0.063 1.00 85.12 100 CYS A O 1
ATOM 841 N N . LEU A 1 101 ? 10.180 -2.548 0.292 1.00 87.50 101 LEU A N 1
ATOM 842 C CA . LEU A 1 101 ? 9.184 -1.484 0.324 1.00 87.50 101 LEU A CA 1
ATOM 843 C C . LEU A 1 101 ? 8.109 -1.825 1.360 1.00 87.50 101 LEU A C 1
ATOM 845 O O . LEU A 1 101 ? 7.689 -2.978 1.454 1.00 87.50 101 LEU A O 1
ATOM 849 N N . ALA A 1 102 ? 7.626 -0.818 2.082 1.00 88.75 102 ALA A N 1
ATOM 850 C CA . ALA A 1 102 ? 6.443 -0.920 2.926 1.00 88.75 102 ALA A CA 1
ATOM 851 C C . ALA A 1 102 ? 5.434 0.146 2.497 1.00 88.75 102 ALA A C 1
ATOM 853 O O . ALA A 1 102 ? 5.764 1.327 2.418 1.00 88.75 102 ALA A O 1
ATOM 854 N N . HIS A 1 103 ? 4.195 -0.252 2.219 1.00 90.25 103 HIS A N 1
ATOM 855 C CA . HIS A 1 103 ? 3.184 0.660 1.692 1.00 90.25 103 HIS A CA 1
ATOM 856 C C . HIS A 1 103 ? 1.933 0.657 2.579 1.00 90.25 103 HIS A C 1
ATOM 858 O O . HIS A 1 103 ? 1.357 -0.400 2.837 1.00 90.25 103 HIS A O 1
ATOM 864 N N . LEU A 1 104 ? 1.489 1.834 3.035 1.00 92.12 104 LEU A N 1
ATOM 865 C CA . LEU A 1 104 ? 0.230 1.988 3.760 1.00 92.12 104 LEU A CA 1
ATOM 866 C C . LEU A 1 104 ? -0.895 2.444 2.832 1.00 92.12 104 LEU A C 1
ATOM 868 O O . LEU A 1 104 ? -0.933 3.596 2.400 1.00 92.12 104 LEU A O 1
ATOM 872 N N . PHE A 1 105 ? -1.877 1.567 2.639 1.00 94.06 105 PHE A N 1
ATOM 873 C CA . PHE A 1 105 ? -3.161 1.934 2.051 1.00 94.06 105 PHE A CA 1
ATOM 874 C C . PHE A 1 105 ? -4.099 2.514 3.114 1.00 94.06 105 PHE A C 1
ATOM 876 O O . PHE A 1 105 ? -4.346 1.889 4.155 1.00 94.06 105 PHE A O 1
ATOM 883 N N . THR A 1 106 ? -4.639 3.705 2.846 1.00 93.44 106 THR A N 1
ATOM 884 C CA . THR A 1 106 ? -5.613 4.386 3.709 1.00 93.44 106 THR A CA 1
ATOM 885 C C . THR A 1 106 ? -6.769 4.983 2.904 1.00 93.44 106 THR A C 1
ATOM 887 O O . THR A 1 106 ? -6.667 5.191 1.695 1.00 93.44 106 THR A O 1
ATOM 890 N N . TYR A 1 107 ? -7.885 5.262 3.579 1.00 92.31 107 TYR A N 1
ATOM 891 C CA . TYR A 1 107 ? -9.019 6.019 3.026 1.00 92.31 107 TYR A CA 1
ATOM 892 C C . TYR A 1 107 ? -9.126 7.435 3.624 1.00 92.31 107 TYR A C 1
ATOM 894 O O . TYR A 1 107 ? -10.059 8.188 3.351 1.00 92.31 107 TYR A O 1
ATOM 902 N N . GLN A 1 108 ? -8.171 7.837 4.466 1.00 89.00 108 GLN A N 1
ATOM 903 C CA . GLN A 1 108 ? -8.220 9.156 5.084 1.00 89.00 108 GLN A CA 1
ATOM 904 C C . GLN A 1 108 ? -8.021 10.275 4.052 1.00 89.00 108 GLN A C 1
ATOM 906 O O . GLN A 1 108 ? -7.152 10.204 3.185 1.00 89.00 108 GLN A O 1
ATOM 911 N N . SER A 1 109 ? -8.802 11.351 4.176 1.00 85.44 109 SER A N 1
ATOM 912 C CA . SER A 1 109 ? -8.604 12.542 3.354 1.00 85.44 109 SER A CA 1
ATOM 913 C C . SER A 1 109 ? -7.421 13.379 3.843 1.00 85.44 109 SER A C 1
ATOM 915 O O . SER A 1 109 ? -7.338 13.716 5.026 1.00 85.44 109 SER A O 1
ATOM 917 N N . PHE A 1 110 ? -6.548 13.749 2.905 1.00 86.25 110 PHE A N 1
ATOM 918 C CA . PHE A 1 110 ? -5.466 14.706 3.098 1.00 86.25 110 PHE A CA 1
ATOM 919 C C . PHE A 1 110 ? -5.670 15.886 2.134 1.00 86.25 110 PHE A C 1
ATOM 921 O O . PHE A 1 110 ? -5.843 15.654 0.931 1.00 86.25 110 PHE A O 1
ATOM 928 N N . PRO A 1 111 ? -5.678 17.141 2.616 1.00 85.75 111 PRO A N 1
ATOM 929 C CA . PRO A 1 111 ? -5.862 18.307 1.754 1.00 85.75 111 PRO A CA 1
ATOM 930 C C . PRO A 1 111 ? -4.793 18.379 0.655 1.00 85.75 111 PRO A C 1
ATOM 932 O O . PRO A 1 111 ? -3.599 18.425 0.944 1.00 85.75 111 PRO A O 1
ATOM 935 N N . GLY A 1 112 ? -5.228 18.361 -0.609 1.00 86.00 112 GLY A N 1
ATOM 936 C CA . GLY A 1 112 ? -4.353 18.508 -1.779 1.00 86.00 112 GLY A CA 1
ATOM 937 C C . GLY A 1 112 ? -3.355 17.367 -2.018 1.00 86.00 112 GLY A C 1
ATOM 938 O O . GLY A 1 112 ? -2.442 17.5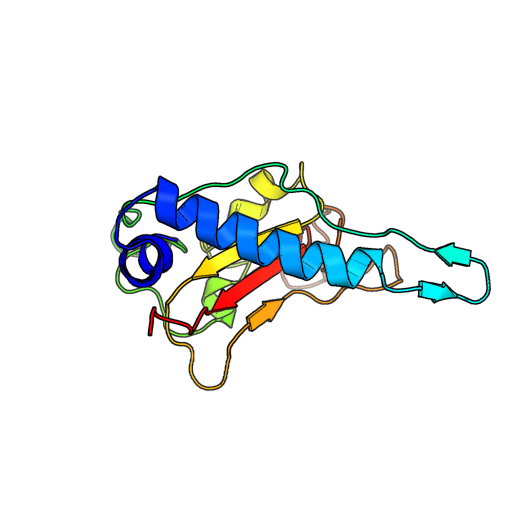42 -2.820 1.00 86.00 112 GLY A O 1
ATOM 939 N N . LYS A 1 113 ? -3.484 16.219 -1.334 1.00 83.81 113 LYS A N 1
ATOM 940 C CA . LYS A 1 113 ? -2.535 15.096 -1.438 1.00 83.81 113 LYS A CA 1
ATOM 941 C C . LYS A 1 113 ? -3.258 13.756 -1.594 1.00 83.81 113 LYS A C 1
ATOM 943 O O . LYS A 1 113 ? -4.181 13.447 -0.842 1.00 83.81 113 LYS A O 1
ATOM 948 N N . LEU A 1 114 ? -2.806 12.958 -2.563 1.00 86.38 114 LEU A N 1
ATOM 949 C CA . LEU A 1 114 ? -3.246 11.571 -2.773 1.00 86.38 114 LEU A CA 1
ATOM 950 C C . LEU A 1 114 ? -2.220 10.550 -2.271 1.00 86.38 114 LEU A C 1
ATOM 952 O O . LEU A 1 114 ? -2.585 9.443 -1.914 1.00 86.38 114 LEU A O 1
ATOM 956 N N . GLY A 1 115 ? -0.945 10.918 -2.215 1.00 87.31 115 GLY A N 1
ATOM 957 C CA . GLY A 1 115 ? 0.150 10.008 -1.907 1.00 87.31 115 GLY A CA 1
ATOM 958 C C . GLY A 1 115 ? 1.336 10.759 -1.322 1.00 87.31 115 GLY A C 1
ATOM 959 O O . GLY A 1 115 ? 1.487 11.962 -1.551 1.00 87.31 115 GLY A O 1
ATOM 960 N N . LEU A 1 116 ? 2.177 10.053 -0.573 1.00 86.31 116 LEU A N 1
ATOM 961 C CA . LEU A 1 116 ? 3.479 10.537 -0.132 1.00 86.31 116 LEU A CA 1
ATOM 962 C C . LEU A 1 116 ? 4.441 9.355 -0.026 1.00 86.31 116 LEU A C 1
ATOM 964 O O . LEU A 1 116 ? 4.097 8.309 0.518 1.00 86.31 116 LEU A O 1
ATOM 968 N N . ALA A 1 117 ? 5.651 9.535 -0.537 1.00 85.00 117 ALA A N 1
ATOM 969 C CA . ALA A 1 117 ? 6.686 8.516 -0.566 1.00 85.00 117 ALA A CA 1
ATOM 970 C C . ALA A 1 117 ? 8.051 9.160 -0.329 1.00 85.00 117 ALA A C 1
ATOM 972 O O . ALA A 1 117 ? 8.285 10.297 -0.748 1.00 85.00 117 ALA A O 1
ATOM 973 N N . TYR A 1 118 ? 8.960 8.417 0.298 1.00 80.62 118 TYR A N 1
ATOM 974 C CA . TYR A 1 118 ? 10.375 8.766 0.263 1.00 80.62 118 TYR A CA 1
ATOM 975 C C . TYR A 1 118 ? 10.946 8.460 -1.125 1.00 80.62 118 TYR A C 1
ATOM 977 O O . TYR A 1 118 ? 10.749 7.365 -1.654 1.00 80.62 118 TYR A O 1
ATOM 985 N N . ILE A 1 119 ? 11.627 9.444 -1.713 1.00 80.50 119 ILE A N 1
ATOM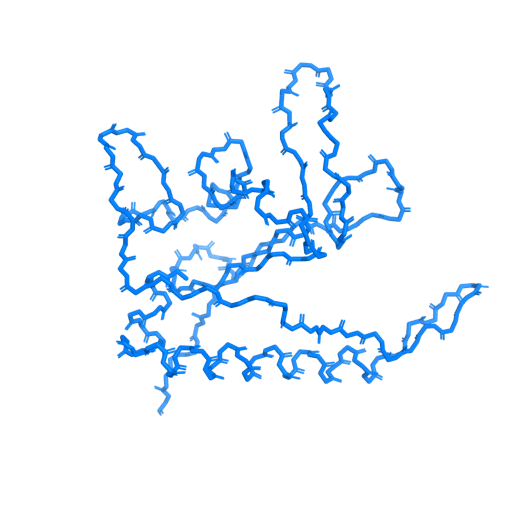 986 C CA . ILE A 1 119 ? 12.239 9.338 -3.041 1.00 80.50 119 ILE A CA 1
ATOM 987 C C . ILE A 1 119 ? 13.593 8.640 -2.909 1.00 80.50 119 ILE A C 1
ATOM 989 O O . ILE A 1 119 ? 14.351 8.932 -1.986 1.00 80.50 119 ILE A O 1
ATOM 993 N N . ASP A 1 120 ? 13.869 7.731 -3.840 1.00 79.62 120 ASP A N 1
ATOM 994 C CA . ASP A 1 120 ? 15.138 7.014 -3.924 1.00 79.62 120 ASP A CA 1
ATOM 995 C C . ASP A 1 120 ? 16.269 7.889 -4.477 1.00 79.62 120 ASP A C 1
ATOM 997 O O . ASP A 1 120 ? 16.034 8.857 -5.204 1.00 79.62 120 ASP A O 1
ATOM 1001 N N . SER A 1 121 ? 17.510 7.528 -4.169 1.00 76.69 121 SER A N 1
ATOM 1002 C CA . SER A 1 121 ? 18.699 8.192 -4.694 1.00 76.69 121 SER A CA 1
ATOM 1003 C C . SER A 1 121 ? 19.712 7.167 -5.173 1.00 76.69 121 SER A C 1
ATOM 1005 O O . SER A 1 121 ? 19.977 6.164 -4.521 1.00 76.69 121 SER A O 1
ATOM 1007 N N . TRP A 1 122 ? 20.366 7.473 -6.292 1.00 75.12 122 TRP A N 1
ATOM 1008 C CA . TRP A 1 122 ? 21.461 6.661 -6.825 1.00 75.12 122 TRP A CA 1
ATOM 1009 C C . TRP A 1 122 ? 22.673 6.597 -5.882 1.00 75.12 122 TRP A C 1
ATOM 1011 O O . TRP A 1 122 ? 23.546 5.746 -6.039 1.00 75.12 122 TRP A O 1
ATOM 1021 N N . ARG A 1 123 ? 22.777 7.528 -4.923 1.00 73.06 123 ARG A N 1
ATOM 1022 C CA . ARG A 1 123 ? 23.875 7.548 -3.960 1.00 73.06 123 ARG A CA 1
ATOM 1023 C C . ARG A 1 123 ? 23.579 6.568 -2.837 1.00 73.06 123 ARG A C 1
ATOM 1025 O O . ARG A 1 123 ? 22.702 6.812 -2.019 1.00 73.06 123 ARG A O 1
ATOM 1032 N N . ASN A 1 124 ? 24.451 5.580 -2.668 1.00 65.94 124 ASN A N 1
ATOM 1033 C CA . ASN A 1 124 ? 24.389 4.597 -1.574 1.00 65.94 124 ASN A CA 1
ATOM 1034 C C . ASN A 1 124 ? 24.422 5.212 -0.155 1.00 65.94 124 ASN A C 1
ATOM 1036 O O . ASN A 1 124 ? 24.259 4.512 0.843 1.00 65.94 124 ASN A O 1
ATOM 1040 N N . THR A 1 125 ? 24.715 6.510 -0.033 1.00 67.25 125 THR A N 1
ATOM 1041 C CA . THR A 1 125 ? 24.725 7.246 1.235 1.00 67.25 125 THR A CA 1
ATOM 1042 C C . THR A 1 125 ? 23.418 7.945 1.567 1.00 67.25 125 THR A C 1
ATOM 1044 O O . THR A 1 125 ? 23.256 8.344 2.729 1.00 67.25 125 THR A O 1
ATOM 1047 N N . ASP A 1 126 ? 22.582 8.168 0.558 1.00 68.94 126 ASP A N 1
ATOM 1048 C CA . ASP A 1 126 ? 21.291 8.822 0.684 1.00 68.94 126 ASP A CA 1
ATOM 1049 C C . ASP A 1 126 ? 20.260 7.808 1.194 1.00 68.94 126 ASP A C 1
ATOM 1051 O O . ASP A 1 126 ? 20.469 6.596 1.152 1.00 68.94 126 ASP A O 1
ATOM 1055 N N . LEU A 1 127 ? 19.193 8.321 1.796 1.00 69.31 127 LEU A N 1
ATOM 1056 C CA . LEU A 1 127 ? 18.209 7.532 2.531 1.00 69.31 127 LEU A CA 1
ATOM 1057 C C . LEU A 1 127 ? 16.828 7.812 1.943 1.00 69.31 127 LEU A C 1
ATOM 1059 O O . LEU A 1 127 ? 16.552 8.952 1.563 1.00 69.31 127 LEU A O 1
ATOM 1063 N N . GLY A 1 128 ? 15.971 6.793 1.926 1.00 71.19 128 GLY A N 1
ATOM 1064 C CA . GLY A 1 128 ? 14.665 6.836 1.272 1.00 71.19 128 GLY A CA 1
ATOM 1065 C C . GLY A 1 128 ? 14.654 6.072 -0.052 1.00 71.19 128 GLY A C 1
ATOM 1066 O O . GLY A 1 128 ? 15.705 5.831 -0.641 1.00 71.19 128 GLY A O 1
ATOM 1067 N N . GLY A 1 129 ? 13.464 5.652 -0.487 1.00 75.00 129 GLY A N 1
ATOM 1068 C CA . GLY A 1 129 ? 13.299 4.845 -1.697 1.00 75.00 129 GLY A CA 1
ATOM 1069 C C . GLY A 1 129 ? 13.411 3.335 -1.493 1.00 75.00 129 GLY A C 1
ATOM 1070 O O . GLY A 1 129 ? 13.300 2.828 -0.381 1.00 75.00 129 GLY A O 1
ATOM 1071 N N . MET A 1 130 ? 13.542 2.585 -2.582 1.00 78.50 130 MET A N 1
ATOM 1072 C CA . MET A 1 130 ? 13.490 1.126 -2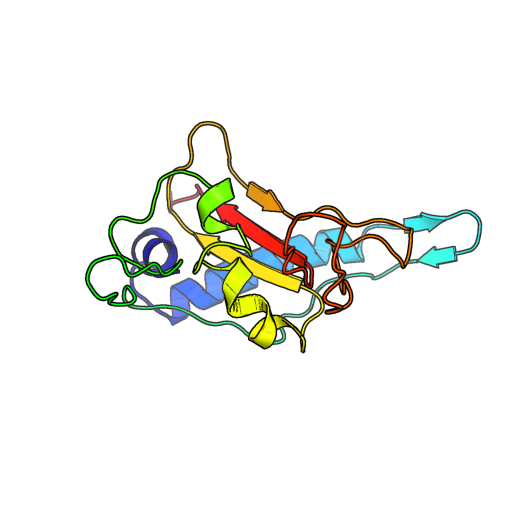.533 1.00 78.50 130 MET A CA 1
ATOM 1073 C C . MET A 1 130 ? 14.723 0.572 -1.816 1.00 78.50 130 MET A C 1
ATOM 1075 O O . MET A 1 130 ? 15.844 1.000 -2.060 1.00 78.50 130 MET A O 1
ATOM 1079 N N . CYS A 1 131 ? 14.522 -0.407 -0.932 1.00 76.50 131 CYS A N 1
ATOM 1080 C CA . CYS A 1 131 ? 15.599 -1.158 -0.284 1.00 76.50 131 CYS A CA 1
ATOM 1081 C C . CYS A 1 131 ? 16.624 -0.284 0.483 1.00 76.50 131 CYS A C 1
ATOM 1083 O O . CYS A 1 131 ? 17.757 -0.721 0.703 1.00 76.50 131 CYS A O 1
ATOM 1085 N N . SER A 1 132 ? 16.260 0.937 0.902 1.00 70.00 132 SER A N 1
ATOM 1086 C CA . SER A 1 132 ? 17.194 1.832 1.597 1.00 70.00 132 SER A CA 1
ATOM 1087 C C . SER A 1 132 ? 17.746 1.193 2.871 1.00 70.00 132 SER A C 1
ATOM 1089 O O . SER A 1 132 ? 16.975 0.649 3.655 1.00 70.00 132 SER A O 1
ATOM 1091 N N . PRO A 1 133 ? 19.053 1.299 3.148 1.00 60.59 133 PRO A N 1
ATOM 1092 C CA . PRO A 1 133 ? 19.644 0.675 4.318 1.00 60.59 133 PRO A CA 1
ATOM 1093 C C . PRO A 1 133 ? 19.171 1.324 5.623 1.00 60.59 133 PRO A C 1
ATOM 1095 O O . PRO A 1 133 ? 19.105 2.545 5.759 1.00 60.59 133 PRO A O 1
ATOM 1098 N N . GLY A 1 134 ? 18.959 0.480 6.629 1.00 55.88 134 GLY A N 1
ATOM 1099 C CA . GLY A 1 134 ? 18.553 0.824 7.991 1.00 55.88 134 GLY A CA 1
ATOM 1100 C C . GLY A 1 134 ? 19.506 1.558 8.895 1.00 55.88 134 GLY A C 1
ATOM 1101 O O . GLY A 1 134 ? 19.460 1.393 10.114 1.00 55.88 134 GLY A O 1
ATOM 1102 N N . ASN A 1 135 ? 20.452 2.284 8.330 1.00 49.00 135 ASN A N 1
ATOM 1103 C CA . ASN A 1 135 ? 21.535 2.797 9.137 1.00 49.00 135 ASN A CA 1
ATOM 1104 C C . ASN A 1 135 ? 21.145 4.146 9.735 1.00 49.00 135 ASN A C 1
ATOM 1106 O O . ASN A 1 135 ? 20.985 5.138 9.028 1.00 49.00 135 ASN A O 1
ATOM 1110 N N . LEU A 1 136 ? 21.059 4.176 11.068 1.00 42.84 136 LEU A N 1
ATOM 1111 C CA . LEU A 1 136 ? 20.995 5.391 11.878 1.00 42.84 136 LEU A CA 1
ATOM 1112 C C . LEU A 1 136 ? 22.215 6.271 11.567 1.00 42.84 136 LEU A C 1
ATOM 1114 O O . LEU A 1 136 ? 23.282 6.102 12.160 1.00 42.84 136 LEU A O 1
ATOM 1118 N N . LYS A 1 137 ? 22.084 7.237 10.656 1.00 41.25 137 LYS A N 1
ATOM 1119 C CA . LYS A 1 137 ? 23.078 8.304 10.532 1.00 41.25 137 LYS A CA 1
AT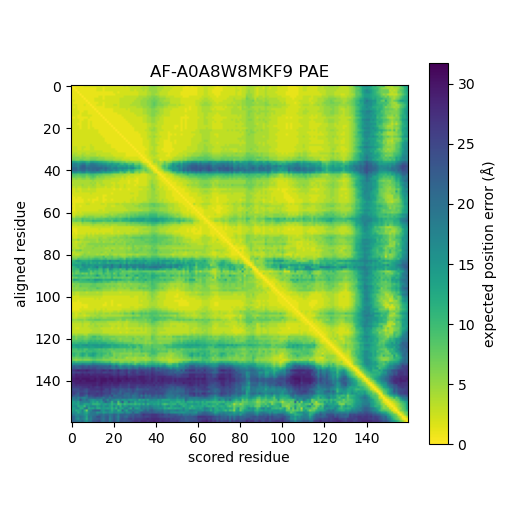OM 1120 C C . LYS A 1 137 ? 22.694 9.433 11.478 1.00 41.25 137 LYS A C 1
ATOM 1122 O O . LYS A 1 137 ? 21.711 10.129 11.261 1.00 41.25 137 LYS A O 1
ATOM 1127 N N . LYS A 1 138 ? 23.526 9.682 12.496 1.00 35.72 138 LYS A N 1
ATOM 1128 C CA . LYS A 1 138 ? 23.539 10.979 13.187 1.00 35.72 138 LYS A CA 1
ATOM 1129 C C . LYS A 1 138 ? 23.963 12.045 12.173 1.00 35.72 138 LYS A C 1
ATOM 1131 O O . LYS A 1 138 ? 25.157 12.261 11.974 1.00 35.72 138 LYS A O 1
ATOM 1136 N N . ARG A 1 139 ? 23.015 12.717 11.518 1.00 39.94 139 ARG A N 1
ATOM 1137 C CA . ARG A 1 139 ? 23.312 14.024 10.922 1.00 39.94 139 ARG A CA 1
ATOM 1138 C C . ARG A 1 139 ? 23.398 15.036 12.065 1.00 39.94 139 ARG A C 1
ATOM 1140 O O . ARG A 1 139 ? 22.552 15.051 12.956 1.00 39.94 139 ARG A O 1
ATOM 1147 N N . VAL A 1 140 ? 24.471 15.825 12.067 1.00 35.25 140 VAL A N 1
ATOM 1148 C CA . VAL A 1 140 ? 24.787 16.846 13.078 1.00 35.25 140 VAL A CA 1
ATOM 1149 C C . VAL A 1 140 ? 23.522 17.628 13.465 1.00 35.25 140 VAL A C 1
ATOM 1151 O O . VAL A 1 140 ? 22.896 18.264 12.622 1.00 35.25 140 VAL A O 1
ATOM 1154 N N . GLY A 1 141 ? 23.130 17.532 14.740 1.00 38.16 141 GLY A N 1
ATOM 1155 C CA . GLY A 1 141 ? 22.045 18.311 15.347 1.00 38.16 141 GLY A CA 1
ATOM 1156 C C . GLY A 1 141 ? 20.621 17.743 15.264 1.00 38.16 141 GLY A C 1
ATOM 1157 O O . GLY A 1 141 ? 19.745 18.303 15.914 1.00 38.16 141 GLY A O 1
ATOM 1158 N N . HIS A 1 142 ? 20.356 16.648 14.539 1.00 39.94 142 HIS A N 1
ATOM 1159 C CA . HIS A 1 142 ? 19.021 16.031 14.494 1.00 39.94 142 HIS A CA 1
ATOM 1160 C C . HIS A 1 142 ? 19.099 14.499 14.475 1.00 39.94 142 HIS A C 1
ATOM 1162 O O . HIS A 1 142 ? 19.717 13.908 13.593 1.00 39.94 142 HIS A O 1
ATOM 1168 N N . ASN A 1 143 ? 18.416 13.841 15.418 1.00 35.97 143 ASN A N 1
ATOM 1169 C CA . ASN A 1 143 ? 18.192 12.395 15.368 1.00 35.97 143 ASN A CA 1
ATOM 1170 C C . ASN A 1 143 ? 17.211 12.083 14.223 1.00 35.97 143 ASN A C 1
ATOM 1172 O O . ASN A 1 143 ? 15.996 12.151 14.414 1.00 35.97 143 ASN A O 1
ATOM 1176 N N . THR A 1 144 ? 17.719 11.768 13.032 1.00 43.88 144 THR A N 1
ATOM 1177 C CA . THR A 1 144 ? 16.918 11.161 11.966 1.00 43.88 144 THR A CA 1
ATOM 1178 C C . THR A 1 144 ? 16.917 9.647 12.150 1.00 43.88 144 THR A C 1
ATOM 1180 O O . THR A 1 144 ? 17.959 9.000 12.239 1.00 43.88 144 THR A O 1
ATOM 1183 N N . LYS A 1 145 ? 15.720 9.089 12.318 1.00 42.78 145 LYS A N 1
ATOM 1184 C CA . LYS A 1 145 ? 15.465 7.658 12.189 1.00 42.78 145 LYS A CA 1
ATOM 1185 C C . LYS A 1 145 ? 15.075 7.461 10.728 1.00 42.78 145 LYS A C 1
ATOM 1187 O O . LYS A 1 145 ? 14.162 8.142 10.277 1.00 42.78 145 LYS A O 1
ATOM 1192 N N . ASP A 1 146 ? 15.787 6.604 10.008 1.00 47.81 146 ASP A N 1
ATOM 1193 C CA . ASP A 1 146 ? 15.716 6.522 8.547 1.00 47.81 146 ASP A CA 1
ATOM 1194 C C . ASP A 1 146 ? 15.722 5.050 8.119 1.00 47.81 146 ASP A C 1
ATOM 1196 O O . ASP A 1 146 ? 16.531 4.279 8.639 1.00 47.81 146 ASP A O 1
ATOM 1200 N N . MET A 1 147 ? 14.819 4.655 7.214 1.00 50.31 147 MET A N 1
ATOM 1201 C CA . MET A 1 147 ? 14.693 3.283 6.699 1.00 50.31 147 MET A CA 1
ATOM 1202 C C . MET A 1 147 ? 13.889 3.208 5.393 1.00 50.31 147 MET A C 1
ATOM 1204 O O . MET A 1 147 ? 13.238 4.191 5.040 1.00 50.31 147 MET A O 1
ATOM 1208 N N . ASN A 1 148 ? 13.983 2.017 4.767 1.00 50.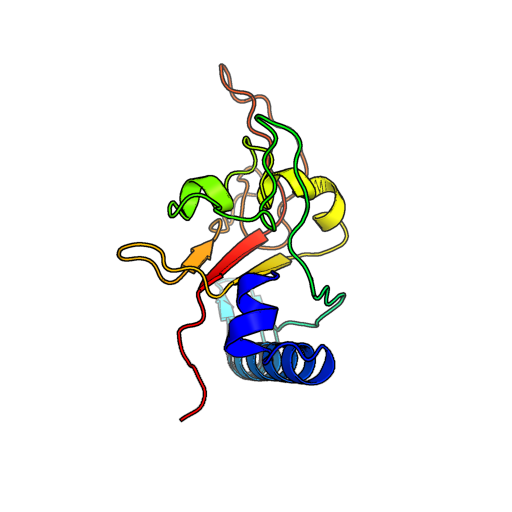59 148 ASN A N 1
ATOM 1209 C CA . ASN A 1 148 ? 13.311 1.381 3.616 1.00 50.59 148 ASN A CA 1
ATOM 1210 C C . ASN A 1 148 ? 12.091 2.112 3.052 1.00 50.59 148 ASN A C 1
ATOM 1212 O O . ASN A 1 148 ? 11.374 2.768 3.787 1.00 50.59 148 ASN A O 1
ATOM 1216 N N . GLY A 1 149 ? 11.804 1.937 1.761 1.00 52.44 149 GLY A N 1
ATOM 1217 C CA . GLY A 1 149 ? 10.801 2.692 1.008 1.00 52.44 149 GLY A CA 1
ATOM 1218 C C . GLY A 1 149 ? 9.403 2.639 1.599 1.00 52.44 149 GLY A C 1
ATOM 1219 O O . GLY A 1 149 ? 8.571 1.835 1.193 1.00 52.44 149 GLY A O 1
ATOM 1220 N N . ILE A 1 150 ? 9.157 3.517 2.566 1.00 57.09 150 ILE A N 1
ATOM 1221 C CA . ILE A 1 150 ? 7.872 3.701 3.205 1.00 57.09 150 ILE A CA 1
ATOM 1222 C C . ILE A 1 150 ? 7.078 4.635 2.303 1.00 57.09 150 ILE A C 1
ATOM 1224 O O . ILE A 1 150 ? 7.491 5.757 1.989 1.00 57.09 150 ILE A O 1
ATOM 1228 N N . GLN A 1 151 ? 5.928 4.147 1.874 1.00 62.81 151 GLN A N 1
ATOM 1229 C CA . GLN A 1 151 ? 5.012 4.872 1.019 1.00 62.81 151 GLN A CA 1
ATOM 1230 C C . GLN A 1 151 ? 3.618 4.859 1.630 1.00 62.81 151 GLN A C 1
ATOM 1232 O O . GLN A 1 151 ? 3.239 3.956 2.375 1.00 62.81 151 GLN A O 1
ATOM 1237 N N . MET A 1 152 ? 2.867 5.905 1.333 1.00 58.69 152 MET A N 1
ATOM 1238 C CA . MET A 1 152 ? 1.505 6.116 1.785 1.00 58.69 152 MET A CA 1
ATOM 1239 C C . MET A 1 152 ? 0.658 6.514 0.596 1.00 58.69 152 MET A C 1
ATOM 1241 O O . MET A 1 152 ? 1.016 7.450 -0.123 1.00 58.69 152 MET A O 1
ATOM 1245 N N . GLU A 1 153 ? -0.503 5.890 0.458 1.00 66.62 153 GLU A N 1
ATOM 1246 C CA . GLU A 1 153 ? -1.469 6.247 -0.571 1.00 66.62 153 GLU A CA 1
ATOM 1247 C C . GLU A 1 153 ? -2.886 6.322 0.002 1.00 66.62 153 GLU A C 1
ATOM 1249 O O . GLU A 1 153 ? -3.354 5.456 0.752 1.00 66.62 153 GLU A O 1
ATOM 1254 N N . LYS A 1 154 ? -3.575 7.398 -0.374 1.00 62.06 154 LYS A N 1
ATOM 1255 C CA . LYS A 1 154 ? -5.008 7.588 -0.212 1.00 62.06 154 LYS A CA 1
ATOM 1256 C C . LYS A 1 154 ? -5.701 7.000 -1.432 1.00 62.06 154 LYS A C 1
ATOM 1258 O O . LYS A 1 154 ? -5.545 7.502 -2.541 1.00 62.06 154 LYS A O 1
ATOM 1263 N N . ASN A 1 155 ? -6.577 6.032 -1.199 1.00 60.78 155 ASN A N 1
ATOM 1264 C CA . ASN A 1 155 ? -7.478 5.553 -2.238 1.00 60.78 155 ASN A CA 1
ATOM 1265 C C . ASN A 1 155 ? -8.782 6.356 -2.233 1.00 60.78 155 ASN A C 1
ATOM 1267 O O . ASN A 1 155 ? -9.400 6.551 -1.186 1.00 60.78 155 ASN A O 1
ATOM 1271 N N . HIS A 1 156 ? -9.192 6.837 -3.409 1.00 48.50 156 HIS A N 1
ATOM 1272 C CA . HIS A 1 156 ? -10.400 7.654 -3.587 1.00 48.50 156 HIS A CA 1
ATOM 1273 C C . HIS A 1 156 ? -11.475 6.983 -4.455 1.00 48.50 156 HIS A C 1
ATOM 1275 O O . HIS A 1 156 ? -12.455 7.624 -4.813 1.00 48.50 156 HIS A O 1
ATOM 1281 N N . HIS A 1 157 ? -11.302 5.712 -4.821 1.00 43.03 157 HIS A N 1
ATOM 1282 C CA . HIS A 1 157 ? -12.266 4.978 -5.641 1.00 43.03 157 HIS A CA 1
ATOM 1283 C C . HIS A 1 157 ? -13.124 4.084 -4.751 1.00 43.03 157 HIS A C 1
ATOM 1285 O O . HIS A 1 157 ? -12.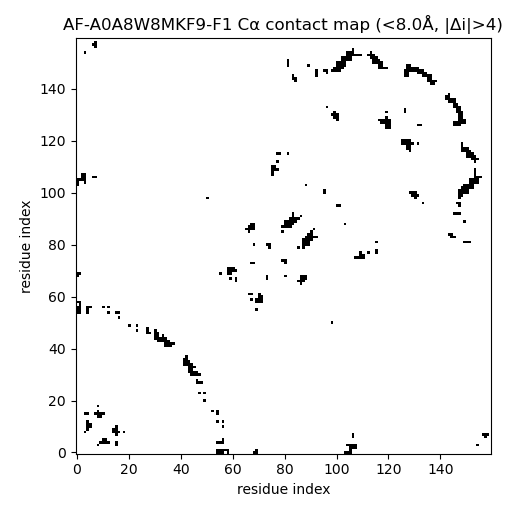734 2.965 -4.443 1.00 43.03 157 HIS A O 1
ATOM 1291 N N . GLY A 1 158 ? -14.265 4.613 -4.300 1.00 35.88 158 GLY A N 1
ATOM 1292 C CA . GLY A 1 158 ? -15.366 3.791 -3.793 1.00 35.88 158 GLY A CA 1
ATOM 1293 C C . GLY A 1 158 ? -16.070 3.063 -4.946 1.00 35.88 158 GLY A C 1
ATOM 1294 O O . GLY A 1 158 ? -15.906 3.476 -6.097 1.00 35.88 158 GLY A O 1
ATOM 1295 N N . PRO A 1 159 ? -16.814 1.978 -4.669 1.00 35.03 159 PRO A N 1
ATOM 1296 C CA . PRO A 1 159 ? -17.531 1.254 -5.710 1.00 35.03 159 PRO A CA 1
ATOM 1297 C C . PRO A 1 159 ? -18.582 2.183 -6.335 1.00 35.03 159 PRO A C 1
ATOM 1299 O O . PRO A 1 159 ? -19.348 2.821 -5.611 1.00 35.03 159 PRO A O 1
ATOM 1302 N N . TYR A 1 160 ? -18.559 2.286 -7.664 1.00 34.41 160 TYR A N 1
ATOM 1303 C CA . TYR A 1 160 ? -19.711 2.737 -8.444 1.00 34.41 160 TYR A CA 1
ATOM 1304 C C . TYR A 1 160 ? -20.792 1.657 -8.426 1.00 34.41 160 TYR A C 1
ATOM 1306 O O . TYR A 1 160 ? -20.410 0.462 -8.437 1.00 34.41 160 TYR A O 1
#

Organism: Magallana gigas (NCBI:txid29159)

Radius of gyration: 16.94 Å; Cα contacts (8 Å, |Δi|>4): 280; chains: 1; bounding box: 45×30×47 Å

Sequence (160 aa):
DYYFFQNLGQSDRRTTGEYIIGIIGRVNAIYKATYWPDSSSNIRNLGFEIAELIVHDSYTYVPPQGRHYNMRNRPQDMGLVLDVRILMFGWEYQKFYAFCLAHLFTYQSFPGKLGLAYIDSWRNTDLGGMCSPGNLKKRVGHNTKDMNGIQMEKNHHGPY

Secondary structure (DSSP, 8-state):
-HHHHHHTSTT-HHHHHHHHHHHHHHHHHHHHH--EE-SS-EE-S-----S------SPPP--TT---TT-TT--S-HHHHH-TTTTSGGGGHHHHTTSSEEEEEE---BTTBSEEEPPP-SSTTS--STT------EETTEE----SEEEEEE------

Mean predicted aligned error: 8.37 Å

Foldseek 3Di:
DQQCCVFAVVLPPVSSVVVVCVVQVVQQVVQQCDFDDDPPDTDHRDGDDDPDDDDDSAADDADVVGDELRHPPHDLAPCQQQALVHNHPVVCQVVCLVAQADEDEHQRHHPPDFKDKFDDDPDLPDFGDTNNDQDQDPDDPDRDRTHHIYMYGHDDDHPD

InterPro domains:
  IPR024079 Metallopeptidase, catalytic domain superfamily [G3DSA:3.40.390.10] (1-158)
  IPR051489 Disintegrin and Metalloproteinase Domain-Containing [PTHR45702] (1-138)

pLDDT: mean 79.21, std 17.77, range [34.41, 97.44]